Protein AF-E2GJ83-F1 (afdb_monomer_lite)

Organism: Neisseria gonorrhoeae (NCBI:txid485)

Structure (mmCIF, N/CA/C/O backbone):
data_AF-E2GJ83-F1
#
_entry.id   AF-E2GJ83-F1
#
loop_
_atom_site.group_PDB
_atom_site.id
_atom_site.type_symbol
_atom_site.label_atom_id
_atom_site.label_alt_id
_atom_site.label_comp_id
_atom_site.label_asym_id
_atom_site.label_entity_id
_atom_site.label_seq_id
_atom_site.pdbx_PDB_ins_code
_atom_site.Cartn_x
_atom_site.Cartn_y
_atom_site.Cartn_z
_atom_site.occupancy
_atom_site.B_iso_or_equiv
_atom_site.auth_seq_id
_atom_site.auth_comp_id
_atom_site.auth_asym_id
_atom_site.auth_atom_id
_atom_site.pdbx_PDB_model_num
ATOM 1 N N . GLY A 1 1 ? 5.238 13.531 14.918 1.00 58.56 1 GLY A N 1
ATOM 2 C CA . GLY A 1 1 ? 4.846 12.299 15.630 1.00 58.56 1 GLY A CA 1
ATOM 3 C C . GLY A 1 1 ? 3.381 12.026 15.367 1.00 58.56 1 GLY A C 1
ATOM 4 O O . GLY A 1 1 ? 2.612 12.976 15.390 1.00 58.56 1 GLY A O 1
ATOM 5 N N . GLY A 1 2 ? 3.017 10.777 15.064 1.00 83.75 2 GLY A N 1
ATOM 6 C CA . GLY A 1 2 ? 1.635 10.386 14.737 1.00 83.75 2 GLY A CA 1
ATOM 7 C C . GLY A 1 2 ? 0.900 9.629 15.850 1.00 83.75 2 GLY A C 1
ATOM 8 O O . GLY A 1 2 ? -0.321 9.638 15.879 1.00 83.75 2 GLY A O 1
ATOM 9 N N . TRP A 1 3 ? 1.618 9.035 16.804 1.00 89.62 3 TRP A N 1
ATOM 10 C CA . TRP A 1 3 ? 1.080 8.153 17.854 1.00 89.62 3 TRP A CA 1
ATOM 11 C C . TRP A 1 3 ? 1.329 8.743 19.254 1.00 89.62 3 TRP A C 1
ATOM 13 O O . TRP A 1 3 ? 1.699 9.921 19.349 1.00 89.62 3 TRP A O 1
ATOM 23 N N . LYS A 1 4 ? 1.081 7.978 20.330 1.00 86.62 4 LYS A N 1
ATOM 24 C CA . LYS A 1 4 ? 1.380 8.413 21.705 1.00 86.62 4 LYS A CA 1
ATOM 25 C C . LYS A 1 4 ? 2.869 8.740 21.871 1.00 86.62 4 LYS A C 1
ATOM 27 O O . LYS A 1 4 ? 3.721 8.194 21.168 1.00 86.62 4 LYS A O 1
ATOM 32 N N . GLY A 1 5 ? 3.155 9.682 22.768 1.00 86.44 5 GLY A N 1
ATOM 33 C CA . GLY A 1 5 ? 4.520 9.998 23.167 1.00 86.44 5 GLY A CA 1
ATOM 34 C C . GLY A 1 5 ? 5.127 8.886 24.022 1.00 86.44 5 GLY A C 1
ATOM 35 O O . GLY A 1 5 ? 4.438 7.962 24.457 1.00 86.44 5 GLY A O 1
ATOM 36 N N . ILE A 1 6 ? 6.437 8.972 24.246 1.00 85.00 6 ILE A N 1
ATOM 37 C CA . ILE A 1 6 ? 7.203 7.958 24.989 1.00 85.00 6 ILE A CA 1
ATOM 38 C C . ILE A 1 6 ? 6.705 7.848 26.437 1.00 85.00 6 ILE A C 1
ATOM 40 O O . ILE A 1 6 ? 6.738 6.775 27.025 1.00 85.00 6 ILE A O 1
ATOM 44 N N . GLU A 1 7 ? 6.199 8.943 27.000 1.00 84.19 7 GLU A N 1
ATOM 45 C CA . GLU A 1 7 ? 5.639 9.018 28.349 1.00 84.19 7 GLU A CA 1
ATOM 46 C C . GLU A 1 7 ? 4.387 8.154 28.565 1.00 84.19 7 GLU A C 1
ATOM 48 O O . GLU A 1 7 ? 4.034 7.869 29.706 1.00 84.19 7 GLU A O 1
ATOM 53 N N . ALA A 1 8 ? 3.721 7.739 27.487 1.00 80.88 8 ALA A N 1
ATOM 54 C CA . ALA A 1 8 ? 2.533 6.893 27.514 1.00 80.88 8 ALA A CA 1
ATOM 55 C C . ALA A 1 8 ? 2.579 5.884 26.355 1.00 80.88 8 ALA A C 1
ATOM 57 O O . ALA A 1 8 ? 1.612 5.741 25.611 1.00 80.88 8 ALA A O 1
ATOM 58 N N . SER A 1 9 ? 3.730 5.240 26.155 1.00 83.75 9 SER A N 1
ATOM 59 C CA . SER A 1 9 ? 4.005 4.390 24.990 1.00 83.75 9 SER A CA 1
ATOM 60 C C . SER A 1 9 ? 3.267 3.050 24.990 1.00 83.75 9 SER A C 1
ATOM 62 O O . SER A 1 9 ? 3.063 2.483 23.916 1.00 83.75 9 SER A O 1
ATOM 64 N N . ASP A 1 10 ? 2.868 2.547 26.160 1.00 88.50 10 ASP A N 1
ATOM 65 C CA . ASP A 1 10 ? 2.183 1.260 26.275 1.00 88.50 10 ASP A CA 1
ATOM 66 C C . ASP A 1 10 ? 0.784 1.319 25.643 1.00 88.50 10 ASP A C 1
ATOM 68 O O . ASP A 1 10 ? -0.065 2.130 26.021 1.00 88.50 10 ASP A O 1
ATOM 72 N N . MET A 1 11 ? 0.543 0.419 24.688 1.00 93.25 11 MET A N 1
ATOM 73 C CA . MET A 1 11 ? -0.729 0.248 23.983 1.00 93.25 11 MET A CA 1
ATOM 74 C C . MET A 1 11 ? -1.076 -1.239 23.896 1.00 93.25 11 MET A C 1
ATOM 76 O O . MET A 1 11 ? -0.189 -2.093 23.872 1.00 93.25 11 MET A O 1
ATOM 80 N N . GLN A 1 12 ? -2.366 -1.563 23.810 1.00 94.69 12 GLN A N 1
ATOM 81 C CA . GLN A 1 12 ? -2.831 -2.938 23.640 1.00 94.69 12 GLN A CA 1
ATOM 82 C C . GLN A 1 12 ? -3.299 -3.172 22.200 1.00 94.69 12 GLN A C 1
ATOM 84 O O . GLN A 1 12 ? -4.056 -2.378 21.650 1.00 94.69 12 GLN A O 1
ATOM 89 N N . LEU A 1 13 ? -2.896 -4.295 21.603 1.00 96.56 13 LEU A N 1
ATOM 90 C CA . LEU A 1 13 ? -3.468 -4.778 20.346 1.00 96.56 13 LEU A CA 1
ATOM 91 C C . LEU A 1 13 ? -4.601 -5.756 20.653 1.00 96.56 13 LEU A C 1
ATOM 93 O O . LEU A 1 13 ? -4.404 -6.729 21.384 1.00 96.56 13 LEU A O 1
ATOM 97 N N . ARG A 1 14 ? -5.792 -5.499 20.107 1.00 96.06 14 ARG A N 1
ATOM 98 C CA . ARG A 1 14 ? -6.951 -6.393 20.203 1.00 96.06 14 ARG A CA 1
ATOM 99 C C . ARG A 1 14 ? -7.182 -7.069 18.846 1.00 96.06 14 ARG A C 1
ATOM 101 O O . ARG A 1 14 ? -7.628 -6.386 17.925 1.00 96.06 14 ARG A O 1
ATOM 108 N N . PRO A 1 15 ? -6.896 -8.376 18.704 1.00 97.25 15 PRO A N 1
ATOM 109 C CA . PRO A 1 15 ? -7.052 -9.081 17.435 1.00 97.25 15 PRO A CA 1
ATOM 110 C C . PRO A 1 15 ? -8.512 -9.200 16.996 1.00 97.25 15 PRO A C 1
ATOM 112 O O . PRO A 1 15 ? -9.388 -9.494 17.811 1.00 97.25 15 PRO A O 1
ATOM 115 N N . ASP A 1 16 ? -8.756 -9.041 15.697 1.00 97.19 16 ASP A N 1
ATOM 116 C CA . ASP A 1 16 ? -10.034 -9.339 15.058 1.00 97.19 16 ASP A CA 1
ATOM 117 C C . ASP A 1 16 ? -9.922 -10.631 14.242 1.00 97.19 16 ASP A C 1
ATOM 119 O O . ASP A 1 16 ? -9.413 -10.643 13.118 1.00 97.19 16 ASP A O 1
ATOM 123 N N . ALA A 1 17 ? -10.427 -11.728 14.810 1.00 97.12 17 ALA A N 1
ATOM 124 C CA . ALA A 1 17 ? -10.360 -13.056 14.203 1.00 97.12 17 ALA A CA 1
ATOM 125 C C . ALA A 1 17 ? -11.060 -13.151 12.835 1.00 97.12 17 ALA A C 1
ATOM 127 O O . ALA A 1 17 ? -10.735 -14.046 12.061 1.00 97.12 17 ALA A O 1
ATOM 128 N N . SER A 1 18 ? -11.984 -12.236 12.507 1.00 97.31 18 SER A N 1
ATOM 129 C CA . SER A 1 18 ? -12.646 -12.212 11.193 1.00 97.31 18 SER A CA 1
ATOM 130 C C . SER A 1 18 ? -11.723 -11.785 10.049 1.00 97.31 18 SER A C 1
ATOM 132 O O . SER A 1 18 ? -12.059 -11.980 8.887 1.00 97.31 18 SER A O 1
ATOM 134 N N . THR A 1 19 ? -10.561 -11.214 10.373 1.00 96.88 19 THR A N 1
ATOM 135 C CA . THR A 1 19 ? -9.568 -10.732 9.400 1.00 96.88 19 THR A CA 1
ATOM 136 C C . THR A 1 19 ? -8.436 -11.725 9.144 1.00 96.88 19 THR A C 1
ATOM 138 O O . THR A 1 19 ? -7.473 -11.380 8.465 1.00 96.88 19 THR A O 1
ATOM 141 N N . ALA A 1 20 ? -8.509 -12.919 9.736 1.00 97.44 20 ALA A N 1
ATOM 142 C CA . ALA A 1 20 ? -7.423 -13.883 9.693 1.00 97.44 20 ALA A CA 1
ATOM 143 C C . ALA A 1 20 ? -7.293 -14.551 8.313 1.00 97.44 20 ALA A C 1
ATOM 145 O O . ALA A 1 20 ? -8.279 -15.070 7.791 1.00 97.44 20 ALA A O 1
ATOM 146 N N . PHE A 1 21 ? -6.075 -14.607 7.770 1.00 96.31 21 PHE A N 1
ATOM 147 C CA . PHE A 1 21 ? -5.734 -15.377 6.566 1.00 96.31 21 PHE A CA 1
ATOM 148 C C . PHE A 1 21 ? -4.312 -15.951 6.665 1.00 96.31 21 PHE A C 1
ATOM 150 O O . PHE A 1 21 ? -3.503 -15.483 7.470 1.00 96.31 21 PHE A O 1
ATOM 157 N N . VAL A 1 22 ? -4.015 -17.000 5.893 1.00 97.25 22 VAL A N 1
ATOM 158 C CA . VAL A 1 22 ? -2.668 -17.592 5.829 1.00 97.25 22 VAL A CA 1
ATOM 159 C C . VAL A 1 22 ? -1.819 -16.768 4.866 1.00 97.25 22 VAL A C 1
ATOM 161 O O . VAL A 1 22 ? -2.243 -16.514 3.744 1.00 97.25 22 VAL A O 1
ATOM 164 N N . ASP A 1 23 ? -0.633 -16.352 5.297 1.00 97.56 23 ASP A N 1
ATOM 165 C CA . ASP A 1 23 ? 0.297 -15.622 4.439 1.00 97.56 23 ASP A CA 1
ATOM 166 C C . ASP A 1 23 ? 0.820 -16.540 3.313 1.00 97.56 23 ASP A C 1
ATOM 168 O O . ASP A 1 23 ? 1.324 -17.627 3.611 1.00 97.56 23 ASP A O 1
ATOM 172 N N . PRO A 1 24 ? 0.710 -16.143 2.032 1.00 96.69 24 PRO A N 1
ATOM 173 C CA . PRO A 1 24 ? 1.105 -16.984 0.904 1.00 96.69 24 PRO A CA 1
ATOM 174 C C . PRO A 1 24 ? 2.600 -16.884 0.550 1.00 96.69 24 PRO A C 1
ATOM 176 O O . PRO A 1 24 ? 3.035 -17.525 -0.408 1.00 96.69 24 PRO A O 1
ATOM 179 N N . PHE A 1 25 ? 3.382 -16.067 1.262 1.00 97.00 25 PHE A N 1
ATOM 180 C CA . PHE A 1 25 ? 4.767 -15.732 0.924 1.00 97.00 25 PHE A CA 1
ATOM 181 C C . PHE A 1 25 ? 5.793 -16.268 1.925 1.00 97.00 25 PHE A C 1
ATOM 183 O O . PHE A 1 25 ? 6.931 -16.520 1.532 1.00 97.00 25 PHE A O 1
ATOM 190 N N . TYR A 1 26 ? 5.436 -16.417 3.203 1.00 97.44 26 TYR A N 1
ATOM 191 C CA . TYR A 1 26 ? 6.352 -16.970 4.204 1.00 97.44 26 TYR A CA 1
ATOM 192 C C . TYR A 1 26 ? 6.633 -18.465 3.980 1.00 97.44 26 TYR A C 1
ATOM 194 O O . TYR A 1 26 ? 5.724 -19.247 3.712 1.00 97.44 26 TYR A O 1
ATOM 202 N N . ASP A 1 27 ? 7.900 -18.863 4.164 1.00 97.31 27 ASP A N 1
ATOM 203 C CA . ASP A 1 27 ? 8.332 -20.268 4.080 1.00 97.31 27 ASP A CA 1
ATOM 204 C C . ASP A 1 27 ? 7.650 -21.150 5.145 1.00 97.31 27 ASP A C 1
ATOM 206 O O . ASP A 1 27 ? 7.253 -22.284 4.870 1.00 97.31 27 ASP A O 1
ATOM 210 N N . ASP A 1 28 ? 7.500 -20.622 6.365 1.00 98.25 28 ASP A N 1
ATOM 211 C CA . ASP A 1 28 ? 6.789 -21.273 7.464 1.00 98.25 28 ASP A CA 1
ATOM 212 C C . ASP A 1 28 ? 5.330 -20.798 7.530 1.00 98.25 28 ASP A C 1
ATOM 214 O O . ASP A 1 28 ? 5.042 -19.602 7.417 1.00 98.25 28 ASP A O 1
ATOM 218 N N . VAL A 1 29 ? 4.402 -21.731 7.793 1.00 97.62 29 VAL A N 1
ATOM 219 C CA . VAL A 1 29 ? 2.960 -21.438 7.891 1.00 97.62 29 VAL A CA 1
ATOM 220 C C . VAL A 1 29 ? 2.702 -20.333 8.916 1.00 97.62 29 VAL A C 1
ATOM 222 O O . VAL A 1 29 ? 2.843 -20.533 10.125 1.00 97.62 29 VAL A O 1
ATOM 225 N N . THR A 1 30 ? 2.263 -19.181 8.413 1.00 98.31 30 THR A N 1
ATOM 226 C CA . THR A 1 30 ? 2.053 -17.957 9.188 1.00 98.31 30 THR A CA 1
ATOM 227 C C . THR A 1 30 ? 0.635 -17.443 8.965 1.00 98.31 30 THR A C 1
ATOM 229 O O . THR A 1 30 ? 0.147 -17.425 7.839 1.00 98.31 30 THR A O 1
ATOM 232 N N . VAL A 1 31 ? -0.046 -17.025 10.037 1.00 97.81 31 VAL A N 1
ATOM 233 C CA . VAL A 1 31 ? -1.385 -16.419 9.960 1.00 97.81 31 VAL A CA 1
ATOM 234 C C . VAL A 1 31 ? -1.278 -14.924 10.230 1.00 97.81 31 VAL A C 1
ATOM 236 O O . VAL A 1 31 ? -0.762 -14.511 11.270 1.00 97.81 31 VAL A O 1
ATOM 239 N N . VAL A 1 32 ? -1.813 -14.117 9.318 1.00 98.06 32 VAL A N 1
ATOM 240 C CA . VAL A 1 32 ? -1.949 -12.667 9.472 1.00 98.06 32 VAL A CA 1
ATOM 241 C C . VAL A 1 32 ? -3.288 -12.369 10.134 1.00 98.06 32 VAL A C 1
ATOM 243 O O . VAL A 1 32 ? -4.316 -12.872 9.692 1.00 98.06 32 VAL A O 1
ATOM 246 N N . ILE A 1 33 ? -3.292 -11.548 11.191 1.00 98.25 33 ILE A N 1
ATOM 247 C CA . ILE A 1 33 ? -4.511 -11.092 11.879 1.00 98.25 33 ILE A CA 1
ATOM 248 C C . ILE A 1 33 ? -4.425 -9.581 12.093 1.00 98.25 33 ILE A C 1
ATOM 250 O O . ILE A 1 33 ? -3.471 -9.077 12.690 1.00 98.25 33 ILE A O 1
ATOM 254 N N . THR A 1 34 ? -5.444 -8.850 11.647 1.00 97.94 34 THR A N 1
ATOM 255 C CA . THR A 1 34 ? -5.547 -7.406 11.883 1.00 97.94 34 THR A CA 1
ATOM 256 C C . THR A 1 34 ? -6.018 -7.138 13.312 1.00 97.94 34 THR A C 1
ATOM 258 O O . THR A 1 34 ? -6.894 -7.827 13.835 1.00 97.94 34 THR A O 1
ATOM 261 N N . CYS A 1 35 ? -5.455 -6.112 13.949 1.00 97.12 35 CYS A N 1
ATOM 262 C CA . CYS A 1 35 ? -5.801 -5.712 15.310 1.00 97.12 35 CYS A CA 1
ATOM 263 C C . CYS A 1 35 ? -6.329 -4.275 15.349 1.00 97.12 35 CYS A C 1
ATOM 265 O O . CYS A 1 35 ? -5.870 -3.425 14.588 1.00 97.12 35 CYS A O 1
ATOM 267 N N . ASP A 1 36 ? -7.239 -4.004 16.281 1.00 96.31 36 ASP A N 1
ATOM 268 C CA . ASP A 1 36 ? -7.556 -2.644 16.718 1.00 96.31 36 ASP A CA 1
ATOM 269 C C . ASP A 1 36 ? -6.550 -2.225 17.805 1.00 96.31 36 ASP A C 1
ATOM 271 O O . ASP A 1 36 ? -6.116 -3.053 18.619 1.00 96.31 36 ASP A O 1
ATOM 275 N N . VAL A 1 37 ? -6.186 -0.943 17.848 1.00 96.38 37 VAL A N 1
ATOM 276 C CA . VAL A 1 37 ? -5.325 -0.406 18.912 1.00 96.38 37 VAL A CA 1
ATOM 277 C C . VAL A 1 37 ? -6.199 0.113 20.044 1.00 96.38 37 VAL A C 1
ATOM 279 O O . VAL A 1 37 ? -7.083 0.938 19.828 1.00 96.38 37 VAL A O 1
ATOM 282 N N . ILE A 1 38 ? -5.927 -0.337 21.263 1.00 95.19 38 ILE A N 1
ATOM 283 C CA . ILE A 1 38 ? -6.695 -0.014 22.463 1.00 95.19 38 ILE A CA 1
ATOM 284 C C . ILE A 1 38 ? -5.819 0.774 23.435 1.00 95.19 38 ILE A C 1
ATOM 286 O O . ILE A 1 38 ? -4.676 0.392 23.708 1.00 95.19 38 ILE A O 1
ATOM 290 N N . ASP A 1 39 ? -6.365 1.864 23.969 1.00 92.81 39 ASP A N 1
ATOM 291 C CA . ASP A 1 39 ? -5.745 2.599 25.065 1.00 92.81 39 ASP A CA 1
ATOM 292 C C . ASP A 1 39 ? -5.935 1.811 26.376 1.00 92.81 39 ASP A C 1
ATOM 294 O O . ASP A 1 39 ? -7.072 1.560 26.785 1.00 92.81 39 ASP A O 1
ATOM 298 N N . PRO A 1 40 ? -4.857 1.375 27.051 1.00 91.44 40 PRO A N 1
ATOM 299 C CA . PRO A 1 40 ? -4.981 0.582 28.271 1.00 91.44 40 PRO A CA 1
ATOM 300 C C . PRO A 1 40 ? -5.539 1.385 29.454 1.00 91.44 40 PRO A C 1
ATOM 302 O O . PRO A 1 40 ? -5.998 0.781 30.422 1.00 91.44 40 PRO A O 1
ATOM 305 N N . ALA A 1 41 ? -5.497 2.722 29.402 1.00 90.31 41 ALA A N 1
ATOM 306 C CA . ALA A 1 41 ? -5.964 3.569 30.495 1.00 90.31 41 ALA A CA 1
ATOM 307 C C . ALA A 1 41 ? -7.493 3.539 30.655 1.00 90.31 41 ALA A C 1
ATOM 309 O O . ALA A 1 41 ? -7.990 3.592 31.780 1.00 90.31 41 ALA A O 1
ATOM 310 N N . ASP A 1 42 ? -8.232 3.447 29.548 1.00 91.62 42 ASP A N 1
ATOM 311 C CA . ASP A 1 42 ? -9.701 3.482 29.528 1.00 91.62 42 ASP A CA 1
ATOM 312 C C . ASP A 1 42 ? -10.347 2.285 28.800 1.00 91.62 42 ASP A C 1
ATOM 314 O O . ASP A 1 42 ? -11.566 2.100 28.864 1.00 91.62 42 ASP A O 1
ATOM 318 N N . GLY A 1 43 ? -9.545 1.447 28.136 1.00 91.00 43 GLY A N 1
ATOM 319 C CA . GLY A 1 43 ? -9.985 0.275 27.382 1.00 91.00 43 GLY A CA 1
ATOM 320 C C . GLY A 1 43 ? -10.667 0.595 26.047 1.00 91.00 43 GLY A C 1
ATOM 321 O O . GLY A 1 43 ? -11.243 -0.318 25.436 1.00 91.00 43 GLY A O 1
ATOM 322 N N . GLN A 1 44 ? -10.629 1.852 25.596 1.00 92.50 44 GLN A N 1
ATOM 323 C CA . GLN A 1 44 ? -11.285 2.330 24.381 1.00 92.50 44 GLN A CA 1
ATOM 324 C C . GLN A 1 44 ? -10.386 2.214 23.147 1.00 92.50 44 GLN A C 1
ATOM 326 O O . GLN A 1 44 ? -9.159 2.147 23.233 1.00 92.50 44 GLN A O 1
ATOM 331 N N . GLY A 1 45 ? -11.017 2.189 21.969 1.00 92.88 45 GLY A N 1
ATOM 332 C CA . GLY A 1 45 ? -10.306 2.226 20.691 1.00 92.88 45 GLY A CA 1
ATOM 333 C C . GLY A 1 45 ? -9.561 3.547 20.519 1.00 92.88 45 GLY A C 1
ATOM 334 O O . GLY A 1 45 ? -10.163 4.618 20.612 1.00 92.88 45 GLY A O 1
ATOM 335 N N . TYR A 1 46 ? -8.261 3.468 20.254 1.00 94.75 46 TYR A N 1
ATOM 336 C CA . TYR A 1 46 ? -7.369 4.616 20.211 1.00 94.75 46 TYR A CA 1
ATOM 337 C C . TYR A 1 46 ? -7.793 5.626 19.137 1.00 94.75 46 TYR A C 1
ATOM 339 O O . TYR A 1 46 ? -8.072 5.282 17.988 1.00 94.75 46 TYR A O 1
ATOM 347 N N . ASP A 1 47 ? -7.808 6.912 19.481 1.00 92.94 47 ASP A N 1
ATOM 348 C CA . ASP A 1 47 ? -8.350 7.949 18.595 1.00 92.94 47 ASP A CA 1
ATOM 349 C C . ASP A 1 47 ? -7.529 8.214 17.333 1.00 92.94 47 ASP A C 1
ATOM 351 O O . ASP A 1 47 ? -8.033 8.842 16.403 1.00 92.94 47 ASP A O 1
ATOM 355 N N . ARG A 1 48 ? -6.287 7.722 17.273 1.00 93.31 48 ARG A N 1
ATOM 356 C CA . ARG A 1 48 ? -5.428 7.828 16.084 1.00 93.31 48 ARG A CA 1
ATOM 357 C C . ARG A 1 48 ? -5.227 6.507 15.354 1.00 93.31 48 ARG A C 1
ATOM 359 O O . ARG A 1 48 ? -4.474 6.476 14.387 1.00 93.31 48 ARG A O 1
ATOM 366 N N . ASP A 1 49 ? -5.887 5.443 15.798 1.00 95.69 49 ASP A N 1
ATOM 367 C CA . ASP A 1 49 ? -5.970 4.207 15.032 1.00 95.69 49 ASP A CA 1
ATOM 368 C C . ASP A 1 49 ? -7.015 4.367 13.911 1.00 95.69 49 ASP A C 1
ATOM 370 O O . ASP A 1 49 ? -8.205 4.547 14.203 1.00 95.69 49 ASP A O 1
ATOM 374 N N . PRO A 1 50 ? -6.609 4.302 12.626 1.00 96.62 50 PRO A N 1
ATOM 375 C CA . PRO A 1 50 ? -7.530 4.423 11.500 1.00 96.62 50 PRO A CA 1
ATOM 376 C C . PRO A 1 50 ? -8.675 3.406 11.535 1.00 96.62 50 PRO A C 1
ATOM 378 O O . PRO A 1 50 ? -9.790 3.736 11.129 1.00 96.62 50 PRO A O 1
ATOM 381 N N . ARG A 1 51 ? -8.441 2.191 12.050 1.00 96.25 51 ARG A N 1
ATOM 382 C CA . ARG A 1 51 ? -9.466 1.140 12.111 1.00 96.25 51 ARG A CA 1
ATOM 383 C C . ARG A 1 51 ? -10.517 1.450 13.174 1.00 96.25 51 ARG A C 1
ATOM 385 O O . ARG A 1 51 ? -11.713 1.378 12.892 1.00 96.25 51 ARG A O 1
ATOM 392 N N . SER A 1 52 ? -10.088 1.911 14.348 1.00 95.00 52 SER A N 1
ATOM 393 C CA . SER A 1 52 ? -10.985 2.443 15.381 1.00 95.00 52 SER A CA 1
ATOM 394 C C . SER A 1 52 ? -11.822 3.625 14.869 1.00 95.00 52 SER A C 1
ATOM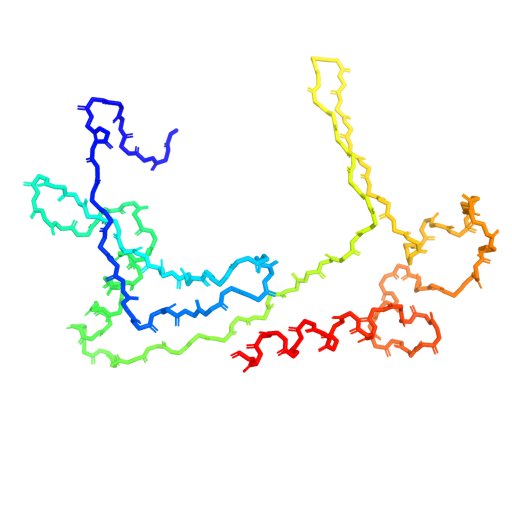 396 O O . SER A 1 52 ? -13.023 3.694 15.140 1.00 95.00 52 SER A O 1
ATOM 398 N N . ILE A 1 53 ? -11.236 4.526 14.068 1.00 96.88 53 ILE A N 1
ATOM 399 C CA . ILE A 1 53 ? -11.975 5.623 13.415 1.00 96.88 53 ILE A CA 1
ATOM 400 C C . ILE A 1 53 ? -13.022 5.077 12.431 1.00 96.88 53 ILE A C 1
ATOM 402 O O . ILE A 1 53 ? -14.176 5.506 12.485 1.00 96.88 53 ILE A O 1
ATOM 406 N N . ALA A 1 54 ? -12.656 4.120 11.574 1.00 96.94 54 ALA A N 1
ATOM 407 C CA . ALA A 1 54 ? -13.572 3.512 10.609 1.00 96.94 54 ALA A CA 1
ATOM 408 C C . ALA A 1 54 ? -14.771 2.835 11.298 1.00 96.94 54 ALA A C 1
ATOM 410 O O . ALA A 1 54 ? -15.918 3.100 10.940 1.00 96.94 54 ALA A O 1
ATOM 411 N N . ARG A 1 55 ? -14.537 2.064 12.370 1.00 95.00 55 ARG A N 1
ATOM 412 C CA . ARG A 1 55 ? -15.619 1.454 13.167 1.00 95.00 55 ARG A CA 1
ATOM 413 C C . ARG A 1 55 ? -16.548 2.494 13.792 1.00 95.00 55 ARG A C 1
ATOM 415 O O . ARG A 1 55 ? -17.764 2.305 13.816 1.00 95.00 55 ARG A O 1
ATOM 422 N N . ARG A 1 56 ? -15.999 3.607 14.297 1.00 96.25 56 ARG A N 1
ATOM 423 C CA . ARG A 1 56 ? -16.815 4.716 14.819 1.00 96.25 56 ARG A CA 1
ATOM 424 C C . ARG A 1 56 ? -17.653 5.366 13.720 1.00 96.25 56 ARG A C 1
ATOM 426 O O . ARG A 1 56 ? -18.796 5.723 13.991 1.00 96.25 56 ARG A O 1
ATOM 433 N N . ALA A 1 57 ? -17.133 5.483 12.499 1.00 97.62 57 ALA A N 1
ATOM 434 C CA . ALA A 1 57 ? -17.892 5.995 11.360 1.00 97.62 57 ALA A CA 1
ATOM 435 C C . ALA A 1 57 ? -19.068 5.070 10.989 1.00 97.62 57 ALA A C 1
ATOM 437 O O . ALA A 1 57 ? -20.185 5.552 10.804 1.00 97.62 57 ALA A O 1
ATOM 438 N N . GLU A 1 58 ? -18.864 3.749 10.972 1.00 96.81 58 GLU A N 1
ATOM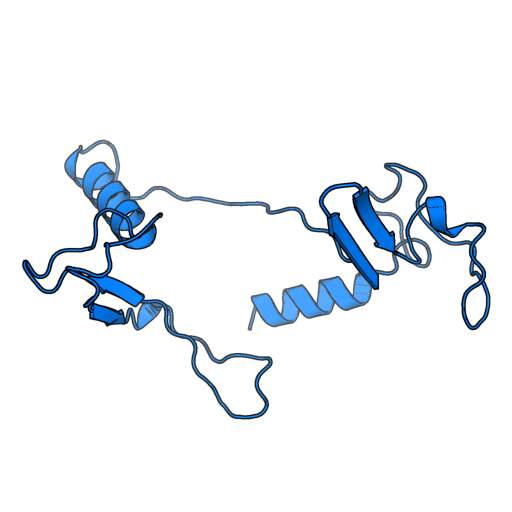 439 C CA . GLU A 1 58 ? -19.947 2.771 10.770 1.00 96.81 58 GLU A CA 1
ATOM 440 C C . GLU A 1 58 ? -21.008 2.838 11.879 1.00 96.81 58 GLU A C 1
ATOM 442 O O . GLU A 1 58 ? -22.212 2.837 11.608 1.00 96.81 58 GLU A O 1
ATOM 447 N N . ALA A 1 59 ? -20.580 2.933 13.143 1.00 96.62 59 ALA A N 1
ATOM 448 C CA . ALA A 1 59 ? -21.486 3.076 14.280 1.00 96.62 59 ALA A CA 1
ATOM 449 C C . ALA A 1 59 ? -22.276 4.395 14.224 1.00 96.62 59 ALA A C 1
ATOM 451 O O . ALA A 1 59 ? -23.461 4.422 14.562 1.00 96.62 59 ALA A O 1
ATOM 452 N N . TYR A 1 60 ? -21.636 5.475 13.772 1.00 98.00 60 TYR A N 1
ATOM 453 C CA . TYR A 1 60 ? -22.273 6.773 13.576 1.00 98.00 60 TYR A CA 1
ATOM 454 C C . TYR A 1 60 ? -23.325 6.742 12.462 1.00 98.00 60 TYR A C 1
ATOM 456 O O . TYR A 1 60 ? -24.423 7.261 12.655 1.00 98.00 60 TYR A O 1
ATOM 464 N N . LEU A 1 61 ? -23.045 6.088 11.328 1.00 98.19 61 LEU A N 1
ATOM 465 C CA . LEU A 1 61 ? -24.032 5.908 10.259 1.00 98.19 61 LEU A CA 1
ATOM 466 C C . LEU A 1 61 ? -25.305 5.245 10.804 1.00 98.19 61 LEU A C 1
ATOM 468 O O . LEU A 1 61 ? -26.396 5.793 10.647 1.00 98.19 61 LEU A O 1
ATOM 472 N N . LYS A 1 62 ? -25.147 4.137 11.536 1.00 97.62 62 LYS A N 1
ATOM 473 C CA . LYS A 1 62 ? -26.266 3.418 12.161 1.00 97.62 62 LYS A CA 1
ATOM 474 C C . LYS A 1 62 ? -27.021 4.279 13.173 1.00 97.62 62 LYS A C 1
ATOM 476 O O . LYS A 1 62 ? -28.249 4.307 13.153 1.00 97.62 62 LYS A O 1
ATOM 481 N N . SER A 1 63 ? -26.312 4.994 14.050 1.00 97.81 63 SER A N 1
ATOM 482 C CA . SER A 1 63 ? -26.946 5.816 15.092 1.00 97.81 63 SER A CA 1
ATOM 483 C C . SER A 1 63 ? -27.643 7.062 14.544 1.00 97.81 63 SER A C 1
ATOM 485 O O . SER A 1 63 ? -28.608 7.530 15.143 1.00 97.81 63 SER A O 1
ATOM 487 N N . SER A 1 64 ? -27.204 7.571 13.389 1.00 97.88 64 SER A N 1
ATOM 488 C CA . SER A 1 64 ? -27.852 8.692 12.700 1.00 97.88 64 SER A CA 1
ATOM 489 C C . SER A 1 64 ? -29.230 8.341 12.122 1.00 97.88 64 SER A C 1
ATOM 491 O O . SER A 1 64 ? -30.017 9.240 11.834 1.00 97.88 64 SER A O 1
ATOM 493 N N . GLY A 1 65 ? -29.523 7.049 11.925 1.00 97.44 65 GLY A N 1
ATOM 494 C CA . GLY A 1 65 ? -30.754 6.571 11.291 1.00 97.44 65 GLY A CA 1
ATOM 495 C C . GLY A 1 65 ? -30.825 6.797 9.775 1.00 97.44 65 GLY A C 1
ATOM 496 O O . GLY A 1 65 ? -31.858 6.510 9.177 1.00 97.44 65 GLY A O 1
ATOM 497 N N . ILE A 1 66 ? -29.754 7.301 9.147 1.00 97.56 66 ILE A N 1
ATOM 498 C CA . ILE A 1 66 ? -29.691 7.560 7.696 1.00 97.56 66 ILE A CA 1
ATOM 499 C C . ILE A 1 66 ? -29.525 6.257 6.903 1.00 97.56 66 ILE A C 1
ATOM 501 O O . ILE A 1 66 ? -30.040 6.135 5.794 1.00 97.56 66 ILE A O 1
ATOM 505 N N . GLY A 1 67 ? -28.816 5.283 7.468 1.00 96.44 67 GLY A N 1
ATOM 506 C CA . GLY A 1 67 ? -28.562 3.994 6.841 1.00 96.44 67 GLY A CA 1
ATOM 507 C C . GLY A 1 67 ? -27.958 3.005 7.828 1.00 96.44 67 GLY A C 1
ATOM 508 O O . GLY A 1 67 ? -27.630 3.347 8.962 1.00 96.44 67 GLY A O 1
ATOM 509 N N . ASP A 1 68 ? -27.822 1.764 7.389 1.00 96.50 68 ASP A N 1
ATOM 510 C CA . ASP A 1 68 ? -27.292 0.650 8.168 1.00 96.50 68 ASP A CA 1
ATOM 511 C C . ASP A 1 68 ? -25.871 0.259 7.740 1.00 96.50 68 ASP A C 1
A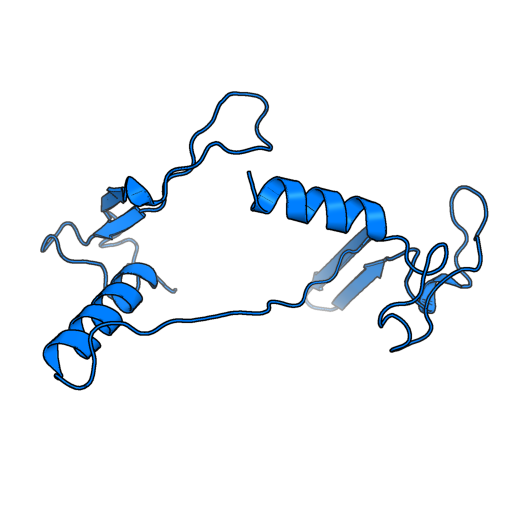TOM 513 O O . ASP A 1 68 ? -25.038 -0.052 8.594 1.00 96.50 68 ASP A O 1
ATOM 517 N N . THR A 1 69 ? -25.588 0.309 6.436 1.00 96.94 69 THR A N 1
ATOM 518 C CA . THR A 1 69 ? -24.325 -0.128 5.832 1.00 96.94 69 THR A CA 1
ATOM 519 C C . THR A 1 69 ? -23.897 0.824 4.714 1.00 96.94 69 THR A C 1
ATOM 521 O O . THR A 1 69 ? -24.711 1.234 3.890 1.00 96.94 69 THR A O 1
ATOM 524 N N . ALA A 1 70 ? -22.603 1.148 4.655 1.00 97.25 70 ALA A N 1
ATOM 525 C CA . ALA A 1 70 ? -21.988 1.848 3.530 1.00 97.25 70 ALA A CA 1
ATOM 526 C C . ALA A 1 70 ? -21.009 0.907 2.816 1.00 97.25 70 ALA A C 1
ATOM 528 O O . ALA A 1 70 ? -20.080 0.396 3.436 1.00 97.25 70 ALA A O 1
ATOM 529 N N . TYR A 1 71 ? -21.216 0.683 1.518 1.00 97.44 71 TYR A N 1
ATOM 530 C CA . TYR A 1 71 ? -20.346 -0.155 0.691 1.00 97.44 71 TYR A CA 1
ATOM 531 C C . TYR A 1 71 ? -19.294 0.700 -0.025 1.00 97.44 71 TYR A C 1
ATOM 533 O O . TYR A 1 71 ? -19.627 1.738 -0.598 1.00 97.44 71 TYR A O 1
ATOM 541 N N . PHE A 1 72 ? -18.039 0.245 -0.022 1.00 97.31 72 PHE A N 1
ATOM 542 C CA . PHE A 1 72 ? -16.910 0.906 -0.681 1.00 97.31 72 PHE A CA 1
ATOM 543 C C . PHE A 1 72 ? -16.260 -0.045 -1.693 1.00 97.31 72 PHE A C 1
ATOM 545 O O . PHE A 1 72 ? -15.942 -1.179 -1.345 1.00 97.31 72 PHE A O 1
ATOM 552 N N . GLY A 1 73 ? -16.051 0.425 -2.926 1.00 97.19 73 GLY A N 1
ATOM 553 C CA . GLY A 1 73 ? -15.356 -0.303 -3.994 1.00 97.19 73 GLY A CA 1
ATOM 554 C C . GLY A 1 73 ? -14.140 0.486 -4.485 1.00 97.19 73 GLY A C 1
ATOM 555 O O . GLY A 1 73 ? -14.301 1.314 -5.380 1.00 97.19 73 GLY A O 1
ATOM 556 N N . PRO A 1 74 ? -12.957 0.321 -3.866 1.00 96.44 74 PRO A N 1
ATOM 557 C CA . PRO A 1 74 ? -11.743 1.007 -4.297 1.00 96.44 74 PRO A CA 1
ATOM 558 C C . PRO A 1 74 ? -11.110 0.330 -5.522 1.00 96.44 74 PRO A C 1
ATOM 560 O O . PRO A 1 74 ? -11.034 -0.893 -5.587 1.00 96.44 74 PRO A O 1
ATOM 563 N N . GLU A 1 75 ? -10.577 1.135 -6.443 1.00 97.12 75 GLU A N 1
ATOM 564 C CA . GLU A 1 75 ? -9.807 0.683 -7.613 1.00 97.12 75 GLU A CA 1
ATOM 565 C C . GLU A 1 75 ? -8.384 1.276 -7.553 1.00 97.12 75 GLU A C 1
ATOM 567 O O . GLU A 1 75 ? -8.110 2.303 -8.179 1.00 97.12 75 GLU A O 1
ATOM 572 N N . PRO A 1 76 ? -7.478 0.715 -6.727 1.00 95.19 76 PRO A N 1
ATOM 573 C CA . PRO A 1 76 ? -6.127 1.244 -6.596 1.00 95.19 76 PRO A CA 1
ATOM 574 C 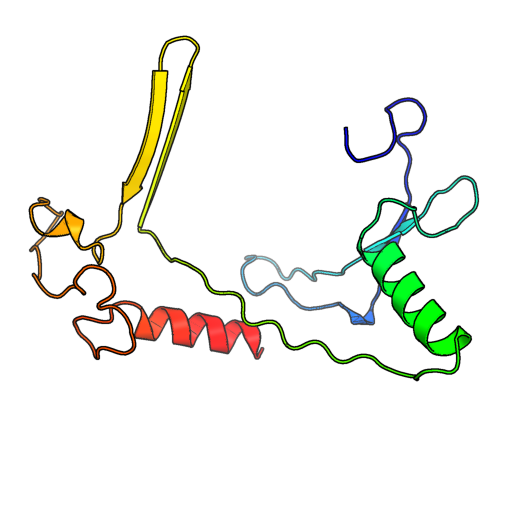C . PRO A 1 76 ? -5.278 0.894 -7.824 1.00 95.19 76 PRO A C 1
ATOM 576 O O . PRO A 1 76 ? -4.920 -0.263 -8.044 1.00 95.19 76 PRO A O 1
ATOM 579 N N . GLU A 1 77 ? -4.912 1.908 -8.606 1.00 97.25 77 GLU A N 1
ATOM 580 C CA . GLU A 1 77 ? -3.890 1.769 -9.645 1.00 97.25 77 GLU A CA 1
ATOM 581 C C . GLU A 1 77 ? -2.499 1.580 -9.020 1.00 97.25 77 GLU A C 1
ATOM 583 O O . GLU A 1 77 ? -2.179 2.152 -7.974 1.00 97.25 77 GLU A O 1
ATOM 588 N N . PHE A 1 78 ? -1.648 0.796 -9.683 1.00 97.00 78 PHE A N 1
ATOM 589 C CA . PHE A 1 78 ? -0.284 0.530 -9.234 1.00 97.00 78 PHE A CA 1
ATOM 590 C C . PHE A 1 78 ? 0.693 0.425 -10.409 1.00 97.00 78 PHE A C 1
ATOM 592 O O . PHE A 1 78 ? 0.302 0.256 -11.564 1.00 97.00 78 PHE A O 1
ATOM 599 N N . PHE A 1 79 ? 1.984 0.512 -10.089 1.00 96.25 79 PHE A N 1
ATOM 600 C CA . PHE A 1 79 ? 3.085 0.333 -11.030 1.00 96.25 79 PHE A CA 1
ATOM 601 C C . PHE A 1 79 ? 3.974 -0.825 -10.582 1.00 96.25 79 PHE A C 1
ATOM 603 O O . PHE A 1 79 ? 4.185 -1.021 -9.386 1.00 96.25 79 PHE A O 1
ATOM 610 N N . VAL A 1 80 ? 4.524 -1.554 -11.550 1.00 96.12 80 VAL A N 1
ATOM 611 C CA . VAL A 1 80 ? 5.569 -2.559 -11.332 1.00 96.12 80 VAL A CA 1
ATOM 612 C C . VAL A 1 80 ? 6.832 -2.046 -12.013 1.00 96.12 80 VAL A C 1
ATOM 614 O O . VAL A 1 80 ? 6.806 -1.727 -13.201 1.00 96.12 80 VAL A O 1
ATOM 617 N N . PHE A 1 81 ? 7.913 -1.927 -11.247 1.00 96.19 81 PHE A N 1
ATOM 618 C CA . PHE A 1 81 ? 9.209 -1.442 -11.715 1.00 96.19 81 PHE A CA 1
ATOM 619 C C . PHE A 1 81 ? 10.292 -2.478 -11.431 1.00 96.19 81 PHE A C 1
ATOM 621 O O . PHE A 1 81 ? 10.149 -3.287 -10.516 1.00 96.19 81 PHE A O 1
ATOM 628 N N . ASP A 1 82 ? 11.384 -2.402 -12.187 1.00 94.38 82 ASP A N 1
ATOM 629 C CA . ASP A 1 82 ? 12.528 -3.305 -12.044 1.00 94.38 82 ASP A CA 1
ATOM 630 C C . ASP A 1 82 ? 13.555 -2.759 -11.041 1.00 94.38 82 ASP A C 1
ATOM 632 O O . ASP A 1 82 ? 14.334 -3.512 -10.460 1.00 94.38 82 ASP A O 1
ATOM 636 N N . GLY A 1 83 ? 13.541 -1.446 -10.793 1.00 96.19 83 GLY A N 1
ATOM 637 C CA . GLY A 1 83 ? 14.403 -0.820 -9.801 1.00 96.19 83 GLY A CA 1
ATOM 638 C C . GLY A 1 83 ? 13.973 0.589 -9.410 1.00 96.19 83 GLY A C 1
ATOM 639 O O . GLY A 1 83 ? 13.301 1.308 -10.155 1.00 96.19 83 GLY A O 1
ATOM 640 N N . VAL A 1 84 ? 14.381 0.974 -8.201 1.00 97.62 84 VAL A N 1
ATOM 641 C CA . VAL A 1 84 ? 14.204 2.318 -7.658 1.00 97.62 84 VAL A CA 1
ATOM 642 C C . VAL A 1 84 ? 15.487 2.738 -6.942 1.00 97.62 84 VAL A C 1
ATOM 644 O O . VAL A 1 84 ? 15.992 2.025 -6.076 1.00 97.62 84 VAL A O 1
ATOM 647 N N . GLU A 1 85 ? 16.016 3.903 -7.290 1.00 98.00 85 GLU A N 1
ATOM 648 C CA . GLU A 1 85 ? 17.148 4.537 -6.615 1.00 98.00 85 GLU A CA 1
ATOM 649 C C . GLU A 1 85 ? 16.744 5.936 -6.158 1.00 98.00 85 GLU A C 1
ATOM 651 O O . GLU A 1 85 ? 16.024 6.644 -6.859 1.00 98.00 85 GLU A O 1
ATOM 656 N N . PHE A 1 86 ? 17.222 6.377 -4.997 1.00 97.94 86 PHE A N 1
ATOM 657 C CA . PHE A 1 86 ? 17.008 7.745 -4.527 1.00 97.94 86 PHE A CA 1
ATOM 658 C C . PHE A 1 86 ? 18.147 8.208 -3.617 1.00 97.94 86 PHE A C 1
ATOM 660 O O . PHE A 1 86 ? 18.862 7.404 -3.026 1.00 97.94 86 PHE A O 1
ATOM 667 N N . GLU A 1 87 ? 18.336 9.521 -3.523 1.00 98.06 87 GLU A N 1
ATOM 668 C CA . GLU A 1 87 ? 19.337 10.158 -2.667 1.00 98.06 87 GLU A CA 1
ATOM 669 C C . GLU A 1 87 ? 18.808 11.503 -2.183 1.00 98.06 87 GLU A C 1
ATOM 671 O O . GLU A 1 87 ? 18.263 12.278 -2.974 1.00 98.06 87 GLU A O 1
ATOM 676 N N . THR A 1 88 ? 19.044 11.795 -0.909 1.00 97.94 88 THR A N 1
ATOM 677 C CA . THR A 1 88 ? 18.785 13.101 -0.308 1.00 97.94 88 THR A CA 1
ATOM 678 C C . THR A 1 88 ? 19.961 13.438 0.602 1.00 97.94 88 THR A C 1
ATOM 680 O O . THR A 1 88 ? 20.106 12.855 1.673 1.00 97.94 88 THR A O 1
ATOM 683 N N . ASP A 1 89 ? 20.798 14.372 0.165 1.00 97.81 89 ASP A N 1
ATOM 684 C CA . ASP A 1 89 ? 21.976 14.886 0.865 1.00 97.81 89 ASP A CA 1
ATOM 685 C C . ASP A 1 89 ? 21.919 16.429 0.874 1.00 97.81 89 ASP A C 1
ATOM 687 O O . ASP A 1 89 ? 21.195 17.046 0.091 1.00 97.81 89 ASP A O 1
ATOM 691 N N . MET A 1 90 ? 22.691 17.088 1.739 1.00 97.44 90 MET A N 1
ATOM 692 C CA . MET A 1 90 ? 22.743 18.547 1.904 1.00 97.44 90 MET A CA 1
ATOM 693 C C . MET A 1 90 ? 22.945 19.312 0.589 1.00 97.44 90 MET A C 1
ATOM 695 O O . MET A 1 90 ? 22.539 20.466 0.479 1.00 97.44 90 MET A O 1
ATOM 699 N N . HIS A 1 91 ? 23.598 18.688 -0.389 1.00 97.06 91 HIS A N 1
ATOM 700 C CA . HIS A 1 91 ? 23.972 19.296 -1.662 1.00 97.06 91 HIS A CA 1
ATOM 701 C C . HIS A 1 91 ? 23.328 18.612 -2.879 1.00 97.06 91 HIS A C 1
ATOM 703 O O . HIS A 1 91 ? 23.591 19.024 -4.010 1.00 97.06 91 HIS A O 1
ATOM 709 N N . LYS A 1 92 ? 22.521 17.559 -2.681 1.00 96.06 92 LYS A N 1
ATOM 710 C CA . LYS A 1 92 ? 22.012 16.725 -3.774 1.00 96.06 92 LYS A CA 1
ATOM 711 C C . LYS A 1 92 ? 20.673 16.086 -3.432 1.00 96.06 92 LYS A C 1
ATOM 713 O O . LYS A 1 92 ? 20.460 15.574 -2.341 1.00 96.06 92 LYS A O 1
ATOM 718 N N . THR A 1 93 ? 19.777 16.049 -4.407 1.00 98.00 93 THR A N 1
ATOM 719 C CA . THR A 1 93 ? 18.564 15.233 -4.338 1.00 98.00 93 THR A CA 1
ATOM 720 C C . THR A 1 93 ? 18.348 14.578 -5.693 1.00 98.00 93 THR A C 1
ATOM 722 O O . THR A 1 93 ? 18.396 1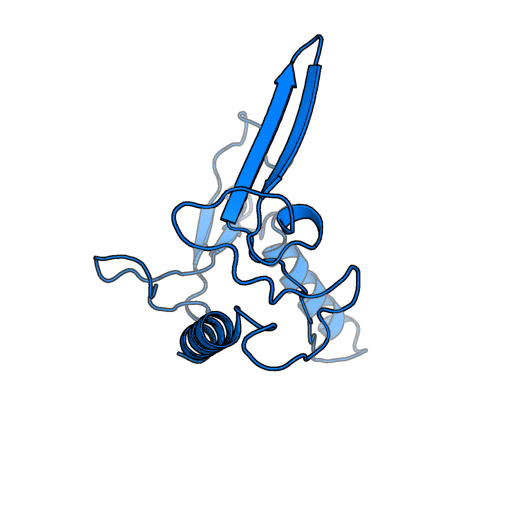5.265 -6.714 1.00 98.00 93 THR A O 1
ATOM 725 N N . ARG A 1 94 ? 18.147 13.257 -5.722 1.00 97.94 94 ARG A N 1
ATOM 726 C CA . ARG A 1 94 ? 17.823 12.507 -6.946 1.00 97.94 94 ARG A CA 1
ATOM 727 C C . ARG A 1 94 ? 16.850 11.373 -6.654 1.00 97.94 94 ARG A C 1
ATOM 729 O O . ARG A 1 94 ? 16.814 10.853 -5.543 1.00 97.94 94 ARG A O 1
ATOM 736 N N . TYR A 1 95 ? 16.135 10.957 -7.687 1.00 97.94 95 TYR A N 1
ATOM 737 C CA . TYR A 1 95 ? 15.482 9.660 -7.753 1.00 97.94 95 TYR A CA 1
ATOM 738 C C . TYR A 1 95 ? 15.576 9.139 -9.186 1.00 97.94 95 TYR A C 1
ATOM 740 O O . TYR A 1 95 ? 15.669 9.925 -10.130 1.00 97.94 95 TYR A O 1
ATOM 748 N N . GLU A 1 96 ? 15.561 7.826 -9.339 1.00 97.62 96 GLU A N 1
ATOM 749 C CA . GLU A 1 96 ? 15.594 7.140 -10.619 1.00 97.62 96 GLU A CA 1
ATOM 750 C C . GLU A 1 96 ? 14.729 5.886 -10.524 1.00 97.62 96 GLU A C 1
ATOM 752 O O . GLU A 1 96 ? 14.774 5.155 -9.536 1.00 97.62 96 GLU A O 1
ATOM 757 N N . ILE A 1 97 ? 13.898 5.675 -11.541 1.00 97.12 97 ILE A N 1
ATOM 758 C CA . ILE A 1 97 ? 13.054 4.491 -11.677 1.00 97.12 97 ILE A CA 1
ATOM 759 C C . ILE A 1 97 ? 13.510 3.775 -12.938 1.00 97.12 97 ILE A C 1
ATOM 761 O O . ILE A 1 97 ? 13.567 4.380 -14.014 1.00 97.12 97 ILE A O 1
ATOM 765 N N . THR A 1 98 ? 13.789 2.485 -12.823 1.00 94.81 98 THR A N 1
ATOM 766 C CA . THR A 1 98 ? 14.142 1.644 -13.962 1.00 94.81 98 THR A CA 1
ATOM 767 C C . THR A 1 98 ? 13.000 0.687 -14.274 1.00 94.81 98 THR A C 1
ATOM 769 O O . THR A 1 98 ? 12.374 0.096 -13.393 1.00 94.81 98 THR A O 1
ATOM 772 N N . SER A 1 99 ? 12.683 0.584 -15.564 1.00 93.69 99 SER A N 1
ATOM 773 C CA . SER A 1 99 ? 11.763 -0.423 -16.075 1.00 93.69 99 SER A CA 1
ATOM 774 C C . SER A 1 99 ? 12.127 -0.780 -17.509 1.00 93.69 99 SER A C 1
ATOM 776 O O . SER A 1 99 ? 12.256 0.119 -18.342 1.00 93.69 99 SER A O 1
ATOM 778 N N . GLU A 1 100 ? 12.235 -2.068 -17.821 1.00 91.81 100 GLU A N 1
ATOM 779 C CA . GLU A 1 100 ? 12.448 -2.580 -19.179 1.00 91.81 100 GLU A CA 1
ATOM 780 C C . GLU A 1 100 ? 11.320 -2.163 -20.137 1.00 91.81 100 GLU A C 1
ATOM 782 O O . GLU A 1 100 ? 11.554 -1.815 -21.301 1.00 91.81 100 GLU A O 1
ATOM 787 N N . SER A 1 101 ? 10.092 -2.128 -19.619 1.00 91.56 101 SER A N 1
ATOM 788 C CA . SER A 1 101 ? 8.893 -1.702 -20.349 1.00 91.56 101 SER A CA 1
ATOM 789 C C . SER A 1 101 ? 8.743 -0.177 -20.450 1.00 91.56 101 SER A C 1
ATOM 791 O O . SER A 1 101 ? 7.868 0.323 -21.160 1.00 91.56 101 SER A O 1
ATOM 793 N N . GLY A 1 102 ? 9.598 0.586 -19.762 1.00 93.62 102 GLY A N 1
ATOM 794 C CA . GLY A 1 102 ? 9.552 2.043 -19.750 1.00 93.62 102 GLY A CA 1
ATOM 795 C C . GLY A 1 102 ? 9.887 2.639 -21.117 1.00 93.62 102 GLY A C 1
ATOM 796 O O . GLY A 1 102 ? 10.832 2.223 -21.783 1.00 93.62 102 GLY A O 1
ATOM 797 N N . ALA A 1 103 ? 9.170 3.685 -21.536 1.00 93.69 103 ALA A N 1
ATOM 798 C CA . ALA A 1 103 ? 9.413 4.334 -22.832 1.00 93.69 103 ALA A CA 1
ATOM 799 C C . ALA A 1 103 ? 10.864 4.854 -22.988 1.00 93.69 103 ALA A C 1
ATOM 801 O O . ALA A 1 103 ? 11.413 4.867 -24.094 1.00 93.69 103 ALA A O 1
ATOM 802 N N . TRP A 1 104 ? 11.501 5.231 -21.872 1.00 93.56 104 TRP A N 1
ATOM 803 C CA . TRP A 1 104 ? 12.899 5.672 -21.800 1.00 93.56 104 TRP A CA 1
ATOM 804 C C . TRP A 1 104 ? 13.921 4.541 -22.000 1.00 93.56 104 TRP A C 1
ATOM 806 O O . TRP A 1 104 ? 15.075 4.822 -22.316 1.00 93.56 104 TRP A O 1
ATOM 816 N N . ALA A 1 105 ? 13.513 3.272 -21.894 1.00 93.38 105 ALA A N 1
ATOM 817 C CA . ALA A 1 105 ? 14.405 2.119 -22.002 1.00 93.38 105 ALA A CA 1
ATOM 818 C C . ALA A 1 105 ? 14.828 1.783 -23.444 1.00 93.38 105 ALA A C 1
ATOM 820 O O . ALA A 1 105 ? 15.667 0.912 -23.674 1.00 93.38 105 ALA A O 1
ATOM 821 N N . SER A 1 106 ? 14.283 2.486 -24.442 1.00 90.50 106 SER A N 1
ATOM 822 C CA . SER A 1 106 ? 14.517 2.176 -25.860 1.00 90.50 106 SER A CA 1
ATOM 823 C C . SER A 1 106 ? 15.984 2.243 -26.288 1.00 90.50 106 SER A C 1
ATOM 825 O O . SER A 1 106 ? 16.369 1.541 -27.216 1.00 90.50 106 SER A O 1
ATOM 827 N N . GLY A 1 107 ? 16.793 3.073 -25.625 1.00 87.94 107 GLY A N 1
ATOM 828 C CA . GLY A 1 107 ? 18.230 3.197 -25.890 1.00 87.94 107 GLY A CA 1
ATOM 829 C C . GLY A 1 107 ? 19.125 2.456 -24.896 1.00 87.94 107 GLY A C 1
ATOM 830 O O . GLY A 1 107 ? 20.344 2.572 -25.000 1.00 87.94 107 GLY A O 1
ATOM 831 N N . LEU A 1 108 ? 18.555 1.746 -23.915 1.00 87.94 108 LEU A N 1
ATOM 832 C CA . LEU A 1 108 ? 19.341 1.081 -22.881 1.00 87.94 108 LEU A CA 1
ATOM 833 C C . LEU A 1 108 ? 20.004 -0.186 -23.423 1.00 87.94 108 LEU A C 1
ATOM 835 O O . LEU A 1 108 ? 19.406 -0.959 -24.179 1.00 87.94 108 LEU A O 1
ATOM 839 N N . HIS A 1 109 ? 21.246 -0.395 -22.991 1.00 84.62 109 HIS A N 1
ATOM 840 C CA . HIS A 1 109 ? 21.916 -1.679 -23.112 1.00 84.62 109 HIS A CA 1
ATOM 841 C C . HIS A 1 109 ? 21.456 -2.561 -21.952 1.00 84.62 109 HIS A C 1
ATOM 843 O O . HIS A 1 109 ? 21.564 -2.161 -20.796 1.00 84.62 109 HIS A O 1
ATOM 849 N N . MET A 1 110 ? 20.906 -3.725 -22.272 1.00 82.88 110 MET A N 1
ATOM 850 C CA . MET A 1 110 ? 20.341 -4.668 -21.307 1.00 82.88 110 MET A CA 1
ATOM 851 C C . MET A 1 110 ? 21.103 -5.981 -21.453 1.00 82.88 110 MET A C 1
ATOM 853 O O . MET A 1 110 ? 21.502 -6.306 -22.573 1.00 82.88 110 MET A O 1
ATOM 857 N N . ASP A 1 111 ? 21.322 -6.709 -20.354 1.00 73.38 111 ASP A N 1
ATOM 858 C CA . ASP A 1 111 ? 22.007 -8.007 -20.378 1.00 73.38 111 ASP A CA 1
ATOM 859 C C . ASP A 1 111 ? 21.196 -9.004 -21.230 1.00 73.38 111 ASP A C 1
ATOM 861 O O . ASP A 1 111 ? 20.254 -9.639 -20.762 1.00 73.38 111 ASP A O 1
ATOM 865 N N . GLY A 1 112 ? 21.523 -9.082 -22.526 1.00 73.56 112 GLY A N 1
ATOM 866 C CA . GLY A 1 112 ? 20.735 -9.778 -23.546 1.00 73.56 112 GLY A CA 1
ATOM 867 C C . GLY A 1 112 ? 20.454 -8.921 -24.791 1.00 73.56 112 GLY A C 1
ATOM 868 O O . GLY A 1 112 ? 21.335 -8.224 -25.297 1.00 73.56 112 GLY A O 1
ATOM 869 N N . GLN A 1 113 ? 19.231 -9.017 -25.331 1.00 76.19 113 GLN A N 1
ATOM 870 C CA . GLN A 1 113 ? 18.750 -8.222 -26.471 1.00 76.19 113 GLN A CA 1
ATOM 871 C C . GLN A 1 113 ? 17.668 -7.238 -26.020 1.00 76.19 113 GLN A C 1
ATOM 873 O O . GLN A 1 113 ? 16.707 -7.624 -25.365 1.00 76.19 113 GLN A O 1
ATOM 878 N N . ASN A 1 114 ? 17.781 -5.978 -26.445 1.00 87.19 114 ASN A N 1
ATOM 879 C CA . ASN A 1 114 ? 16.707 -4.999 -26.309 1.00 87.19 114 ASN A CA 1
ATOM 880 C C . ASN A 1 114 ? 15.581 -5.360 -27.301 1.00 87.19 114 ASN A C 1
ATOM 882 O O . ASN A 1 114 ? 15.728 -5.156 -28.506 1.00 87.19 114 ASN A O 1
ATOM 886 N N . THR A 1 115 ? 14.477 -5.928 -26.805 1.00 88.06 115 THR A N 1
ATOM 887 C CA . THR A 1 115 ? 13.406 -6.518 -27.640 1.00 88.06 115 THR A CA 1
ATOM 888 C C . THR A 1 115 ? 12.636 -5.497 -28.483 1.00 88.06 115 THR A C 1
ATOM 890 O O . THR A 1 115 ? 11.974 -5.861 -29.451 1.00 88.06 115 THR A O 1
ATOM 893 N N . GLY A 1 116 ? 12.690 -4.213 -28.120 1.00 90.12 116 GLY A N 1
ATOM 894 C CA . GLY A 1 116 ? 11.983 -3.130 -28.808 1.00 90.12 116 GLY A CA 1
ATOM 895 C C . GLY A 1 116 ? 10.478 -3.033 -28.514 1.00 90.12 116 GLY A C 1
ATOM 896 O O . GLY A 1 116 ? 9.885 -1.987 -28.777 1.00 90.12 116 GLY A O 1
ATOM 897 N N . HIS A 1 117 ? 9.855 -4.072 -27.953 1.00 92.75 117 HIS A N 1
ATOM 898 C CA . HIS A 1 117 ? 8.413 -4.127 -27.704 1.00 92.75 117 HIS A CA 1
ATOM 899 C C . HIS A 1 117 ? 8.051 -3.481 -26.367 1.00 92.75 117 HIS A C 1
ATOM 901 O O . HIS A 1 117 ? 8.124 -4.111 -25.320 1.00 92.75 117 HIS A O 1
ATOM 907 N N . ARG A 1 118 ? 7.646 -2.210 -26.405 1.00 93.12 118 ARG A N 1
ATOM 908 C CA . ARG A 1 118 ? 7.217 -1.467 -25.216 1.00 93.12 118 ARG A CA 1
ATOM 909 C C . ARG A 1 118 ? 6.179 -0.402 -25.552 1.00 93.12 118 ARG A C 1
ATOM 911 O O . ARG A 1 118 ? 6.177 0.106 -26.678 1.00 93.12 118 ARG A O 1
ATOM 918 N N . PRO A 1 119 ? 5.301 -0.042 -24.607 1.00 94.50 119 PRO A N 1
ATOM 919 C CA . PRO A 1 119 ? 4.352 1.035 -24.821 1.00 94.50 119 PRO A CA 1
ATOM 920 C C . PRO A 1 119 ? 5.065 2.391 -24.916 1.00 94.50 119 PRO A C 1
ATOM 922 O O . PRO A 1 119 ? 6.054 2.663 -24.235 1.00 94.50 119 PRO A O 1
ATOM 925 N N . ALA A 1 120 ? 4.521 3.286 -25.742 1.00 93.69 120 ALA A N 1
ATOM 926 C CA . ALA A 1 120 ? 4.875 4.700 -25.682 1.00 93.69 120 ALA A CA 1
ATOM 927 C C . ALA A 1 120 ? 4.309 5.343 -24.400 1.00 93.69 120 ALA A C 1
ATOM 929 O O . ALA A 1 120 ? 3.510 4.745 -23.676 1.00 93.69 120 ALA A O 1
ATOM 930 N N . VAL A 1 121 ? 4.674 6.598 -24.132 1.00 95.44 121 VAL A N 1
ATOM 931 C CA . VAL A 1 121 ? 4.069 7.379 -23.041 1.00 95.44 121 VAL A CA 1
ATOM 932 C C . VAL A 1 121 ? 2.543 7.394 -23.207 1.00 95.44 121 VAL A C 1
ATOM 934 O O . VAL A 1 121 ? 2.044 7.775 -24.264 1.00 95.44 121 VAL A O 1
ATOM 937 N N . LYS A 1 122 ? 1.810 6.974 -22.162 1.00 94.38 122 LYS A N 1
ATOM 938 C CA . LYS A 1 122 ? 0.343 6.771 -22.164 1.00 94.38 122 LYS A CA 1
ATOM 939 C C . LYS A 1 122 ? -0.173 5.695 -23.141 1.00 94.38 122 LYS A C 1
ATOM 941 O O . LYS A 1 122 ? -1.364 5.651 -23.422 1.00 94.38 122 LYS A O 1
ATOM 946 N N . GLY A 1 123 ? 0.696 4.816 -23.638 1.00 94.06 123 GLY A N 1
ATOM 947 C CA . GLY A 1 123 ? 0.357 3.737 -24.574 1.00 94.06 123 GLY A CA 1
ATOM 948 C C . GLY A 1 123 ? 0.108 2.370 -23.928 1.00 94.06 123 GLY A C 1
ATOM 949 O O . GLY A 1 123 ? -0.044 1.391 -24.648 1.00 94.06 123 GLY A O 1
ATOM 950 N N . GLY A 1 124 ? 0.107 2.280 -22.594 1.00 93.81 124 GLY A N 1
ATOM 951 C CA . GLY A 1 124 ? -0.007 1.015 -21.855 1.00 93.81 124 GLY A CA 1
ATOM 952 C C . GLY A 1 124 ? -1.437 0.511 -21.633 1.00 93.81 124 GLY A C 1
ATOM 953 O O . GLY A 1 124 ? -1.618 -0.495 -20.957 1.00 93.81 124 GLY A O 1
ATOM 954 N N . TYR A 1 125 ? -2.459 1.192 -22.164 1.00 94.50 125 TYR A N 1
ATOM 955 C CA . TYR A 1 125 ? -3.848 0.784 -21.958 1.00 94.50 125 TYR A CA 1
ATOM 956 C C . TYR A 1 125 ? -4.216 -0.396 -22.866 1.00 94.50 125 TYR A C 1
ATOM 958 O O . TYR A 1 125 ? -4.469 -0.221 -24.057 1.00 94.50 125 TYR A O 1
ATOM 966 N N . ALA A 1 126 ? -4.219 -1.593 -22.278 1.00 92.50 126 ALA A N 1
ATOM 967 C CA . ALA A 1 126 ? -4.623 -2.859 -22.892 1.00 92.50 126 ALA A CA 1
ATOM 968 C C . ALA A 1 126 ? -3.968 -3.232 -24.252 1.00 92.50 126 ALA A C 1
ATOM 970 O O . ALA A 1 126 ? -4.666 -3.763 -25.124 1.00 92.50 126 ALA A O 1
ATOM 971 N N . PRO A 1 127 ? -2.655 -3.007 -24.487 1.00 94.44 127 PRO A N 1
ATOM 972 C CA . PRO A 1 127 ? -1.968 -3.698 -25.573 1.00 94.44 127 PRO A CA 1
ATOM 973 C C . PRO A 1 127 ? -1.861 -5.198 -25.256 1.00 94.44 127 PRO A C 1
ATOM 975 O O . PRO A 1 127 ? -1.947 -5.612 -24.104 1.00 94.44 127 PRO A O 1
ATOM 978 N N . VAL A 1 128 ? -1.642 -6.019 -26.280 1.00 95.69 128 VAL A N 1
ATOM 979 C CA . VAL A 1 128 ? -1.372 -7.453 -26.100 1.00 95.69 128 VAL A CA 1
ATOM 980 C C . VAL A 1 128 ? 0.131 -7.722 -26.009 1.00 95.69 128 VAL A C 1
ATOM 982 O O . VAL A 1 128 ? 0.959 -6.883 -26.383 1.00 95.69 128 VAL A O 1
ATOM 985 N N . ALA A 1 129 ? 0.496 -8.915 -25.544 1.00 94.62 129 ALA A N 1
ATOM 986 C CA . ALA A 1 129 ? 1.871 -9.397 -25.619 1.00 94.62 129 ALA A CA 1
ATOM 987 C C . ALA A 1 129 ? 2.407 -9.320 -27.071 1.00 94.62 129 ALA A C 1
ATOM 989 O O . ALA A 1 129 ? 1.651 -9.564 -28.018 1.00 94.62 129 ALA A O 1
ATOM 990 N N . PRO A 1 130 ? 3.695 -8.986 -27.283 1.00 93.00 130 PRO A N 1
ATOM 991 C CA . PRO A 1 130 ? 4.748 -8.824 -26.273 1.00 93.00 130 PRO A CA 1
ATOM 992 C C . PRO A 1 130 ? 4.879 -7.406 -25.681 1.00 93.00 130 PRO A C 1
ATOM 994 O O . PRO A 1 130 ? 5.781 -7.181 -24.886 1.00 93.00 130 PRO A O 1
ATOM 997 N N . ILE A 1 131 ? 4.026 -6.441 -26.062 1.00 94.44 131 ILE A N 1
ATOM 998 C CA . ILE A 1 131 ? 4.077 -5.070 -25.506 1.00 94.44 131 ILE A CA 1
ATOM 999 C C . ILE A 1 131 ? 3.619 -5.065 -24.043 1.00 94.44 131 ILE A C 1
ATOM 1001 O O . ILE A 1 131 ? 4.180 -4.348 -23.218 1.00 94.44 131 ILE A O 1
ATOM 1005 N N . ASP A 1 132 ? 2.601 -5.864 -23.728 1.00 95.31 132 ASP A N 1
ATOM 1006 C CA . ASP A 1 132 ? 2.225 -6.160 -22.351 1.00 95.31 132 ASP A CA 1
ATOM 10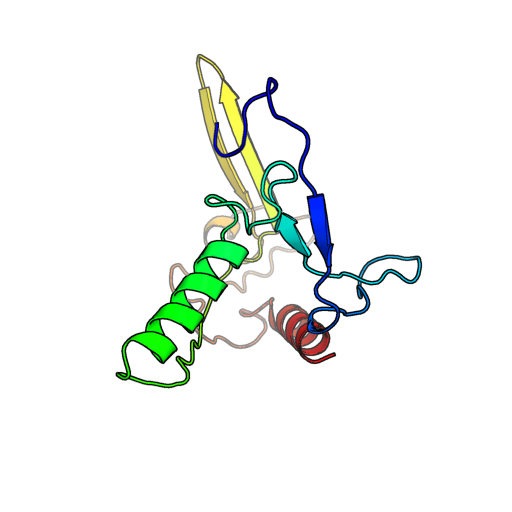07 C C . ASP A 1 132 ? 3.098 -7.288 -21.787 1.00 95.31 132 ASP A C 1
ATOM 1009 O O . ASP A 1 132 ? 2.889 -8.465 -22.083 1.00 95.31 132 ASP A O 1
ATOM 1013 N N . CYS A 1 133 ? 4.078 -6.913 -20.967 1.00 91.56 133 CYS A N 1
ATOM 1014 C CA . CYS A 1 133 ? 4.972 -7.836 -20.268 1.00 91.56 133 CYS A CA 1
ATOM 1015 C C . CYS A 1 133 ? 4.455 -8.254 -18.878 1.00 91.56 133 CYS A C 1
ATOM 1017 O O . CYS A 1 133 ? 5.111 -9.028 -18.188 1.00 91.56 133 CYS A O 1
ATOM 1019 N N . GLY A 1 134 ? 3.300 -7.737 -18.441 1.00 94.44 134 GLY A N 1
ATOM 1020 C CA . GLY A 1 134 ? 2.769 -7.943 -17.090 1.00 94.44 134 GLY A CA 1
ATOM 1021 C C . GLY A 1 134 ? 1.657 -8.986 -16.991 1.00 94.44 134 GLY A C 1
ATOM 1022 O O . GLY A 1 134 ? 1.126 -9.179 -15.901 1.00 94.44 134 GLY A O 1
ATOM 1023 N N . GLN A 1 135 ? 1.270 -9.633 -18.093 1.00 96.00 135 GLN A N 1
ATOM 1024 C CA . GLN A 1 135 ? 0.112 -10.533 -18.145 1.00 96.00 135 GLN A CA 1
ATOM 1025 C C . GLN A 1 135 ? 0.175 -11.667 -17.107 1.00 96.00 135 GLN A C 1
ATOM 1027 O O . GLN A 1 135 ? -0.769 -11.846 -16.332 1.00 96.00 135 GLN A O 1
ATOM 1032 N N . ASP A 1 136 ? 1.286 -12.403 -17.058 1.00 96.88 136 ASP A N 1
ATOM 1033 C CA . ASP A 1 136 ? 1.445 -13.537 -16.137 1.00 96.88 136 ASP A CA 1
ATOM 1034 C C . ASP A 1 136 ? 1.530 -13.067 -14.682 1.00 96.88 136 ASP A C 1
ATOM 1036 O O . ASP A 1 136 ? 0.893 -13.643 -13.801 1.00 96.88 136 ASP A O 1
ATOM 1040 N N . LEU A 1 137 ? 2.243 -11.962 -14.437 1.00 97.12 137 LEU A N 1
ATOM 1041 C CA . LEU A 1 137 ? 2.359 -11.361 -13.111 1.00 97.12 137 LEU A CA 1
ATOM 1042 C C . LEU A 1 137 ? 0.994 -10.914 -12.572 1.00 97.12 137 LEU A C 1
ATOM 1044 O O . LEU A 1 137 ? 0.643 -11.247 -11.443 1.00 97.12 137 LEU A O 1
ATOM 1048 N N . ARG A 1 138 ? 0.195 -10.203 -13.379 1.00 97.50 138 ARG A N 1
ATOM 1049 C CA . ARG A 1 138 ? -1.157 -9.779 -12.981 1.00 97.50 138 ARG A CA 1
ATOM 1050 C C . ARG A 1 138 ? -2.072 -10.974 -12.729 1.00 97.50 138 ARG A C 1
ATOM 1052 O O . ARG A 1 138 ? -2.854 -10.942 -11.787 1.00 97.50 138 ARG A O 1
ATOM 1059 N N . SER A 1 139 ? -1.950 -12.033 -13.528 1.00 97.62 139 SER A N 1
ATOM 1060 C CA . SER A 1 139 ? -2.711 -13.270 -13.314 1.00 97.62 139 SER A CA 1
ATOM 1061 C C . SER A 1 139 ? -2.333 -13.934 -11.985 1.00 97.62 139 SER A C 1
ATOM 1063 O O . SER A 1 139 ? -3.209 -14.337 -11.226 1.00 97.62 139 SER A O 1
ATOM 1065 N N . ALA A 1 140 ? -1.038 -13.988 -11.658 1.00 97.75 140 ALA A N 1
ATOM 1066 C CA . ALA A 1 140 ? -0.560 -14.498 -10.374 1.00 97.75 140 ALA A CA 1
ATOM 1067 C C . ALA A 1 140 ? -1.045 -13.648 -9.187 1.00 97.75 140 ALA A C 1
ATOM 1069 O O . ALA A 1 140 ? -1.483 -14.207 -8.185 1.00 97.75 140 ALA A O 1
ATOM 1070 N N . MET A 1 141 ? -1.029 -12.314 -9.313 1.00 97.81 141 MET A N 1
ATOM 1071 C CA . MET A 1 141 ? -1.577 -11.402 -8.299 1.00 97.81 141 MET A CA 1
ATOM 1072 C C . MET A 1 141 ? -3.058 -11.688 -8.028 1.00 97.81 141 MET A C 1
ATOM 1074 O O . MET A 1 141 ? -3.444 -11.798 -6.870 1.00 97.81 141 MET A O 1
ATOM 1078 N N . VAL A 1 142 ? -3.877 -11.854 -9.073 1.00 97.50 142 VAL A N 1
ATOM 1079 C CA . VAL A 1 142 ? -5.307 -12.182 -8.921 1.00 97.50 142 VAL A CA 1
ATOM 1080 C C . VAL A 1 142 ? -5.494 -13.531 -8.232 1.00 97.50 142 VAL A C 1
ATOM 1082 O O . VAL A 1 142 ? -6.256 -13.609 -7.276 1.00 97.50 142 VAL A O 1
ATOM 1085 N N . ASN A 1 143 ? -4.751 -14.564 -8.638 1.00 97.12 143 ASN A N 1
ATOM 1086 C CA . ASN A 1 143 ? -4.842 -15.884 -8.007 1.00 97.12 143 ASN A CA 1
ATOM 1087 C C . ASN A 1 143 ? -4.507 -15.849 -6.505 1.00 97.12 143 ASN A C 1
ATOM 1089 O O . ASN A 1 143 ? -5.104 -16.591 -5.734 1.00 97.12 143 ASN A O 1
ATOM 1093 N N . ILE A 1 144 ? -3.560 -14.999 -6.092 1.00 96.69 144 ILE A N 1
ATOM 1094 C CA . ILE A 1 144 ? -3.211 -14.809 -4.676 1.00 96.69 144 ILE A CA 1
ATOM 1095 C C . ILE A 1 144 ? -4.288 -14.006 -3.934 1.00 96.69 144 ILE A C 1
ATOM 1097 O O . ILE A 1 144 ? -4.519 -14.256 -2.761 1.00 96.69 144 ILE A O 1
ATOM 1101 N N . LEU A 1 145 ? -4.942 -13.042 -4.588 1.00 94.62 145 LEU A N 1
ATOM 1102 C CA . LEU A 1 145 ? -6.007 -12.238 -3.975 1.00 94.62 145 LEU A CA 1
ATOM 1103 C C . LEU A 1 145 ? -7.326 -13.008 -3.803 1.00 94.62 145 LEU A C 1
ATOM 1105 O O . LEU A 1 145 ? -8.115 -12.661 -2.927 1.00 94.62 145 LEU A O 1
ATOM 1109 N N . GLU A 1 146 ? -7.595 -13.995 -4.661 1.00 90.12 146 GLU A N 1
ATOM 1110 C CA . GLU A 1 146 ? -8.795 -14.840 -4.587 1.00 90.12 146 GLU A CA 1
ATOM 1111 C C . GLU A 1 146 ? -8.680 -15.988 -3.570 1.00 90.12 146 GLU A C 1
ATOM 1113 O O . GLU A 1 146 ? -9.714 -16.481 -3.108 1.00 90.12 146 GLU A O 1
ATOM 1118 N N . GLY A 1 147 ? -7.453 -16.435 -3.274 1.00 73.50 147 GLY A N 1
ATOM 1119 C CA . GLY A 1 147 ? -7.153 -17.535 -2.348 1.00 73.50 147 GLY A CA 1
ATOM 1120 C C . GLY A 1 147 ? -7.094 -17.099 -0.892 1.00 73.50 147 GLY A C 1
ATOM 1121 O O . GLY A 1 147 ? -7.627 -17.858 -0.051 1.00 73.50 147 GLY A O 1
#

InterPro domains:
  IPR008146 Glutamine synthetase, catalytic domain [PF00120] (48-146)
  IPR008147 Glutamine synthetase, N-terminal domain [PF03951] (2-40)
  IPR008147 Glutamine synthetase, N-terminal domain [PS51986] (1-43)
  IPR014746 Glutamine synthetase/guanido kinase, catalytic domain [SSF55931] (47-146)
  IPR036651 Glutamine synthetase, N-terminal domain superfamily [G3DSA:3.10.20.70] (1-49)
  IPR036651 Glutamine synthetase, N-terminal domain superfamily [SSF54368] (2-46)

pLDDT: mean 93.93, std 5.77, range [58.56, 98.31]

Foldseek 3Di:
DQDDDPVQPDKDWAWDPVQWDWDPPDPDTDIDTHTFIARPVVRAGDPSGVVSVVVVVQVVCVVVVVDNDDDDDDDDDDDDFPDKDWDDDPVDTDIDTHHLQDQVVQPDDDPDDSPNQHAHVVRPDDDDPPRPVCVVVVVVVVVVVVD

Sequence (147 aa):
GGWKGIEASDMQLRPDASTAFVDPFYDDVTVVITCDVIDPADGQGYDRDPRSIARRAEAYLKSSGIGDTAYFGPEPEFFVFDGVEFETDMHKTRYEITSESGAWASGLHMDGQNTGHRPAVKGGYAPVAPIDCGQDLRSAMVNILEG

Radius of gyration: 23.03 Å; chains: 1; bounding box: 55×41×59 Å

Secondary structure (DSSP, 8-state):
--S--GGG---EEEE-GGG-EE-SS-SS--EE--EEEE-TTT-PBPTT-HHHHHHHHHHHHHHHTS-S-------------SEEEEEEETTEEEEEEE-TTSGGGGG---SS------PPTT--SSPPTTT---HHHHHHHHHHHH-